Protein AF-D3T9D1-F1 (afdb_monomer_lite)

Radius of gyration: 21.15 Å; chains: 1; bounding box: 53×25×67 Å

Int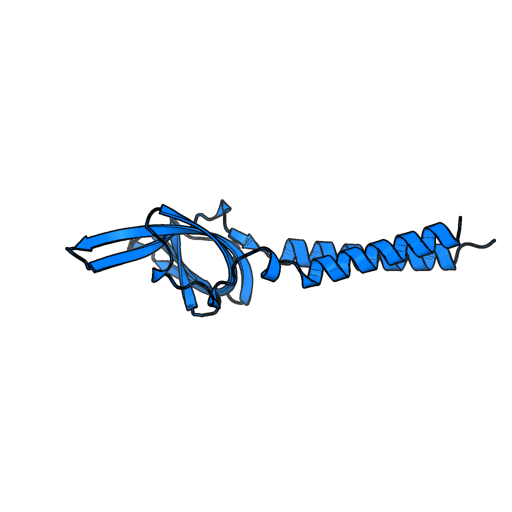erPro domains:
  IPR010916 TonB box, conserved site [PS00430] (1-50)

Sequence (144 aa):
MRTSIVVFGLVLILIALISSIIFPTYIYQPAKNVVSDEYKDGDSLTVYGTITQITYINNLNITVIVLDGHLKVFAYNKITGYTPGEEVYMKIKKVSAVSIGSFELSYWLTEEKEIHSVNIWKNIFLYTQIAGLVISFLGLAAKR

Structure (mmCIF, N/CA/C/O backbone):
data_AF-D3T9D1-F1
#
_entry.id   AF-D3T9D1-F1
#
loop_
_atom_site.group_PDB
_atom_site.id
_atom_site.type_symbol
_atom_site.label_atom_id
_atom_site.label_alt_id
_atom_site.label_comp_id
_atom_site.label_asym_id
_atom_site.label_entity_id
_atom_site.label_seq_id
_atom_site.pdbx_PDB_ins_code
_atom_site.Cartn_x
_atom_site.Cartn_y
_atom_site.Cartn_z
_atom_site.occupancy
_atom_site.B_iso_or_equiv
_atom_site.auth_seq_id
_atom_site.auth_comp_id
_atom_site.auth_asym_id
_atom_site.auth_atom_id
_atom_site.pdbx_PDB_model_num
ATOM 1 N N . MET A 1 1 ? 33.246 3.736 -27.981 1.00 71.06 1 MET A N 1
ATOM 2 C CA . MET A 1 1 ? 32.167 4.685 -27.621 1.00 71.06 1 MET A CA 1
ATOM 3 C C . MET A 1 1 ? 30.784 4.142 -27.976 1.00 71.06 1 MET A C 1
ATOM 5 O O . MET A 1 1 ? 29.984 3.959 -27.073 1.00 71.06 1 MET A O 1
ATOM 9 N N . ARG A 1 2 ? 30.529 3.776 -29.242 1.00 76.19 2 ARG A N 1
ATOM 10 C CA . ARG A 1 2 ? 29.261 3.177 -29.711 1.00 76.19 2 ARG A CA 1
ATOM 11 C C . ARG A 1 2 ? 28.770 1.987 -28.868 1.00 76.19 2 ARG A C 1
ATOM 13 O O . ARG A 1 2 ? 27.671 2.022 -28.328 1.00 76.19 2 ARG A O 1
ATOM 20 N N . THR A 1 3 ? 29.614 0.968 -28.702 1.00 82.50 3 THR A N 1
ATOM 21 C CA . THR A 1 3 ? 29.289 -0.243 -27.927 1.00 82.50 3 THR A CA 1
ATOM 22 C C . THR A 1 3 ? 28.985 0.074 -26.464 1.00 82.50 3 THR A C 1
ATOM 24 O O . THR A 1 3 ? 28.067 -0.498 -25.894 1.00 82.50 3 THR A O 1
ATOM 27 N N . SER A 1 4 ? 29.700 1.032 -25.872 1.00 85.88 4 SER A N 1
ATOM 28 C CA . SER A 1 4 ? 29.496 1.459 -24.484 1.00 85.88 4 SER A CA 1
ATOM 29 C C . SER A 1 4 ? 28.120 2.103 -24.273 1.00 85.88 4 SER A C 1
ATOM 31 O O . SER A 1 4 ? 27.477 1.829 -23.268 1.00 85.88 4 SER A O 1
ATOM 33 N N . ILE A 1 5 ? 27.643 2.903 -25.235 1.00 87.00 5 ILE A N 1
ATOM 34 C CA . ILE A 1 5 ? 26.316 3.543 -25.183 1.00 87.00 5 ILE A CA 1
ATOM 35 C C . ILE A 1 5 ? 25.205 2.492 -25.294 1.00 87.00 5 ILE A C 1
ATOM 37 O O . ILE A 1 5 ? 24.254 2.516 -24.517 1.00 87.00 5 ILE A O 1
ATOM 41 N N . VAL A 1 6 ? 25.350 1.533 -26.216 1.00 87.81 6 VAL A N 1
ATOM 42 C CA . VAL A 1 6 ? 24.382 0.435 -26.369 1.00 87.81 6 VAL A CA 1
ATOM 43 C C . VAL A 1 6 ? 24.320 -0.421 -25.104 1.00 87.81 6 VAL A C 1
ATOM 45 O O . VAL A 1 6 ? 23.233 -0.696 -24.606 1.00 87.81 6 VAL A O 1
ATOM 48 N N . VAL A 1 7 ? 25.474 -0.800 -24.545 1.00 90.19 7 VAL A N 1
ATOM 49 C CA . VAL A 1 7 ? 25.534 -1.575 -23.295 1.00 90.19 7 VAL A CA 1
ATOM 50 C C . VAL A 1 7 ? 24.877 -0.810 -22.147 1.00 90.19 7 VAL A C 1
ATOM 52 O O . VAL A 1 7 ? 24.099 -1.399 -21.405 1.00 90.19 7 VAL A O 1
ATOM 55 N N . PHE A 1 8 ? 25.117 0.497 -22.025 1.00 90.88 8 PHE A N 1
ATOM 56 C CA . PHE A 1 8 ? 24.491 1.312 -20.985 1.00 90.88 8 PHE A CA 1
ATOM 57 C C . PHE A 1 8 ? 22.958 1.339 -21.101 1.00 90.88 8 PHE A C 1
ATOM 59 O O . PHE A 1 8 ? 22.263 1.136 -20.107 1.00 90.88 8 PHE A O 1
ATOM 66 N N . GLY A 1 9 ? 22.425 1.515 -22.314 1.00 89.50 9 GLY A N 1
ATOM 67 C CA . GLY A 1 9 ? 20.981 1.470 -22.554 1.00 89.50 9 GLY A CA 1
ATOM 68 C C . GLY A 1 9 ? 20.358 0.115 -22.197 1.00 89.50 9 GLY A C 1
ATOM 69 O O . GLY A 1 9 ? 19.330 0.071 -21.523 1.00 89.50 9 GLY A O 1
ATOM 70 N N . LEU A 1 10 ? 21.013 -0.992 -22.561 1.00 91.75 10 LEU A N 1
ATOM 71 C CA . LEU A 1 10 ? 20.562 -2.344 -22.208 1.00 91.75 10 LEU A CA 1
ATOM 72 C C . LEU A 1 10 ? 20.610 -2.606 -20.696 1.00 91.75 10 LEU A C 1
ATOM 74 O O . LEU A 1 10 ? 19.690 -3.217 -20.154 1.00 91.75 10 LEU A O 1
ATOM 78 N N . VAL A 1 11 ? 21.645 -2.121 -20.005 1.00 93.88 11 VAL A N 1
ATOM 79 C CA . VAL A 1 11 ? 21.760 -2.232 -18.542 1.00 93.88 11 VAL A CA 1
ATOM 80 C C . VAL A 1 11 ? 20.616 -1.492 -17.847 1.00 93.88 11 VAL A C 1
ATOM 82 O O . VAL A 1 11 ? 20.020 -2.041 -16.923 1.00 93.88 11 VAL A O 1
ATOM 85 N N . LEU A 1 12 ? 20.251 -0.293 -18.313 1.00 92.19 12 LEU A N 1
ATOM 86 C CA . LEU A 1 12 ? 19.111 0.450 -17.766 1.00 92.19 12 LEU A CA 1
ATOM 87 C C . LEU A 1 12 ? 17.789 -0.310 -17.920 1.00 92.19 12 LEU A C 1
ATOM 89 O O . LEU A 1 12 ? 17.013 -0.381 -16.967 1.00 92.19 12 LEU A O 1
ATOM 93 N N . ILE A 1 13 ? 17.550 -0.915 -19.090 1.00 93.12 13 ILE A N 1
ATOM 94 C CA . ILE A 1 13 ? 16.359 -1.746 -19.325 1.00 93.12 13 ILE A CA 1
ATOM 95 C C . ILE A 1 13 ? 16.341 -2.923 -18.350 1.00 93.12 13 ILE A C 1
ATOM 97 O O . ILE A 1 13 ? 15.316 -3.177 -17.718 1.00 93.12 13 ILE A O 1
ATOM 101 N N . LEU A 1 14 ? 17.470 -3.624 -18.208 1.00 92.88 14 LEU A N 1
ATOM 102 C CA . LEU A 1 14 ? 17.570 -4.800 -17.348 1.00 92.88 14 LEU A CA 1
ATOM 103 C C . LEU A 1 14 ? 17.297 -4.451 -15.880 1.00 92.88 14 LEU A C 1
ATOM 105 O O . LEU A 1 14 ? 16.509 -5.136 -15.232 1.00 92.88 14 LEU A O 1
ATOM 109 N N . ILE A 1 15 ? 17.897 -3.369 -15.372 1.00 91.12 15 ILE A N 1
ATOM 110 C CA . ILE A 1 15 ? 17.674 -2.898 -13.998 1.00 91.12 15 ILE A CA 1
ATOM 111 C C . ILE A 1 15 ? 16.197 -2.564 -13.791 1.00 91.12 15 ILE A C 1
ATOM 113 O O . ILE A 1 15 ? 15.589 -3.066 -12.851 1.00 91.12 15 ILE A O 1
ATOM 117 N N . ALA A 1 16 ? 15.596 -1.777 -14.686 1.00 90.88 16 ALA A N 1
ATOM 118 C CA . ALA A 1 16 ? 14.196 -1.387 -14.555 1.00 90.88 16 ALA A CA 1
ATOM 119 C C . ALA A 1 16 ? 13.237 -2.587 -14.612 1.00 90.88 16 ALA A C 1
ATOM 121 O O . ALA A 1 16 ? 12.251 -2.624 -13.880 1.00 90.88 16 ALA A O 1
ATOM 122 N N . LEU A 1 17 ? 13.531 -3.587 -15.450 1.00 89.50 17 LEU A N 1
ATOM 123 C CA . LEU A 1 17 ? 12.736 -4.809 -15.561 1.00 89.50 17 LEU A CA 1
ATOM 124 C C . LEU A 1 17 ? 12.831 -5.654 -14.285 1.00 89.50 17 LEU A C 1
ATOM 126 O O . LEU A 1 17 ? 11.800 -6.034 -13.735 1.00 89.50 17 LEU A O 1
ATOM 130 N N . ILE A 1 18 ? 14.039 -5.861 -13.754 1.00 89.12 18 ILE A N 1
ATOM 131 C CA . ILE A 1 18 ? 14.240 -6.561 -12.477 1.00 89.12 18 ILE A CA 1
ATOM 132 C C . ILE A 1 18 ? 13.521 -5.819 -11.341 1.00 89.12 18 ILE A C 1
ATOM 134 O O . ILE A 1 18 ? 12.759 -6.431 -10.593 1.00 89.12 18 ILE A O 1
ATOM 138 N N . SER A 1 19 ? 13.694 -4.498 -11.238 1.00 87.50 19 SER A N 1
ATOM 139 C CA . SER A 1 19 ? 13.024 -3.687 -10.217 1.00 87.50 19 SER A CA 1
ATOM 140 C C . SER A 1 19 ? 11.498 -3.759 -10.314 1.00 87.50 19 SER A C 1
ATOM 142 O O . SER A 1 19 ? 10.847 -3.841 -9.278 1.00 87.50 19 SER A O 1
ATOM 144 N N . SER A 1 20 ? 10.931 -3.806 -11.525 1.00 84.06 20 SER A N 1
ATOM 145 C CA . SER A 1 20 ? 9.478 -3.917 -11.735 1.00 84.06 20 SER A CA 1
ATOM 146 C C . SER A 1 20 ? 8.876 -5.268 -11.339 1.00 84.06 20 SER A C 1
ATOM 148 O O . SER A 1 20 ? 7.680 -5.343 -11.079 1.00 84.06 20 SER A O 1
ATOM 150 N N . ILE A 1 21 ? 9.689 -6.330 -11.297 1.00 82.88 21 ILE A N 1
ATOM 151 C CA . ILE A 1 21 ? 9.260 -7.668 -10.864 1.00 82.88 21 ILE A CA 1
ATOM 152 C C . ILE A 1 21 ? 9.343 -7.783 -9.339 1.00 82.88 21 ILE A C 1
ATOM 154 O O . ILE A 1 21 ? 8.484 -8.391 -8.702 1.00 82.88 21 ILE A O 1
ATOM 158 N N . ILE A 1 22 ? 10.399 -7.217 -8.751 1.00 82.62 22 ILE A N 1
ATOM 159 C CA . ILE A 1 22 ? 10.657 -7.301 -7.311 1.00 82.62 22 ILE A CA 1
ATOM 160 C C . ILE A 1 22 ? 9.715 -6.360 -6.546 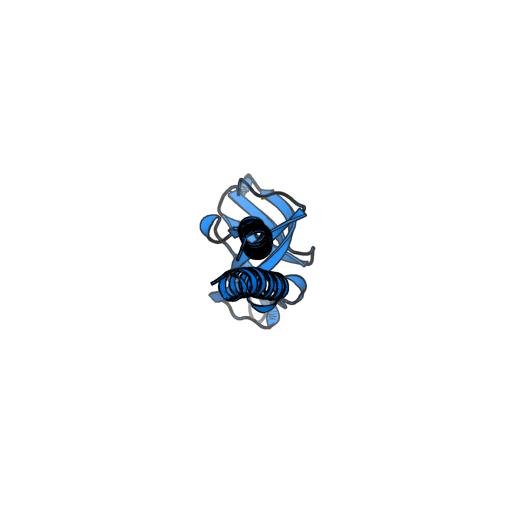1.00 82.62 22 ILE A C 1
ATOM 162 O O . ILE A 1 22 ? 9.103 -6.746 -5.548 1.00 82.62 22 ILE A O 1
ATOM 166 N N . PHE A 1 23 ? 9.573 -5.118 -7.005 1.00 83.75 23 PHE A N 1
ATOM 167 C CA . PHE A 1 23 ? 8.702 -4.141 -6.368 1.00 83.75 23 PHE A CA 1
ATOM 168 C C . PHE A 1 23 ? 7.265 -4.272 -6.891 1.00 83.75 23 PHE A C 1
ATOM 170 O O . PHE A 1 23 ? 7.075 -4.335 -8.104 1.00 83.75 23 PHE A O 1
ATOM 177 N N . PRO A 1 24 ? 6.235 -4.201 -6.029 1.00 76.62 24 PRO A N 1
ATOM 178 C CA . PRO A 1 24 ? 6.283 -4.041 -4.565 1.00 76.62 24 PRO A CA 1
ATOM 179 C C . PRO A 1 24 ? 6.216 -5.358 -3.767 1.00 76.62 24 PRO A C 1
ATOM 181 O O . PRO A 1 24 ? 6.538 -5.366 -2.580 1.00 76.62 24 PRO A O 1
ATOM 184 N N . THR A 1 25 ? 5.818 -6.471 -4.386 1.00 73.75 25 THR A N 1
ATOM 185 C CA . THR A 1 25 ? 5.451 -7.724 -3.693 1.00 73.75 25 THR A CA 1
ATOM 186 C C . THR A 1 25 ? 6.575 -8.420 -2.931 1.00 73.75 25 THR A C 1
ATOM 188 O O . THR A 1 25 ? 6.279 -9.168 -2.006 1.00 73.75 25 THR A O 1
ATOM 191 N N . TYR A 1 26 ? 7.842 -8.221 -3.304 1.00 80.31 26 TYR A N 1
ATOM 192 C CA . TYR A 1 26 ? 8.980 -8.804 -2.577 1.00 80.31 26 TYR A CA 1
ATOM 193 C C . TYR A 1 26 ? 9.541 -7.881 -1.492 1.00 80.31 26 TYR A C 1
ATOM 195 O O . TYR A 1 26 ? 10.367 -8.312 -0.693 1.00 80.31 26 TYR A O 1
ATOM 203 N N . ILE A 1 27 ? 9.128 -6.613 -1.479 1.00 84.31 27 ILE A N 1
ATOM 204 C CA . ILE A 1 27 ? 9.625 -5.607 -0.533 1.00 84.31 27 ILE A CA 1
ATOM 205 C C . ILE A 1 27 ? 8.629 -5.417 0.612 1.00 84.31 27 ILE A C 1
ATOM 207 O O . ILE A 1 27 ? 9.037 -5.200 1.752 1.00 84.31 27 ILE A O 1
ATOM 211 N N . TYR A 1 28 ? 7.332 -5.528 0.324 1.00 90.25 28 TYR A N 1
ATOM 212 C CA . TYR A 1 28 ? 6.263 -5.333 1.297 1.00 90.25 28 TYR A CA 1
ATOM 213 C C . TYR A 1 28 ? 5.426 -6.593 1.477 1.00 90.25 28 TYR A C 1
ATOM 215 O O . TYR A 1 28 ? 5.253 -7.379 0.546 1.00 90.25 28 TYR A O 1
ATOM 223 N N . GLN A 1 29 ? 4.862 -6.752 2.674 1.00 93.06 29 GLN A N 1
ATOM 224 C CA . GLN A 1 29 ? 4.014 -7.893 2.996 1.00 93.06 29 GLN A CA 1
ATOM 225 C C . GLN A 1 29 ? 2.722 -7.827 2.163 1.00 93.06 29 GLN A C 1
ATOM 227 O O . GLN A 1 29 ? 1.991 -6.840 2.265 1.00 93.06 29 GLN A O 1
ATOM 232 N N . PRO A 1 30 ? 2.381 -8.849 1.361 1.00 93.56 30 PRO A N 1
ATOM 233 C CA . PRO A 1 30 ? 1.112 -8.859 0.642 1.00 93.56 30 PRO A CA 1
ATOM 234 C C . PRO A 1 30 ? -0.063 -8.833 1.624 1.00 93.56 30 PRO A C 1
ATOM 236 O O . PRO A 1 30 ? -0.103 -9.643 2.550 1.00 93.56 30 PRO A O 1
ATOM 239 N N . ALA A 1 31 ? -1.038 -7.949 1.412 1.00 93.38 31 ALA A N 1
ATOM 240 C CA . ALA A 1 31 ? -2.173 -7.766 2.314 1.00 93.38 31 ALA A CA 1
ATOM 241 C C . ALA A 1 31 ? -2.977 -9.063 2.494 1.00 93.38 31 ALA A C 1
ATOM 243 O O . ALA A 1 31 ? -3.351 -9.405 3.613 1.00 93.38 31 ALA A O 1
ATOM 244 N N . LYS A 1 32 ? -3.142 -9.846 1.420 1.00 92.69 32 LYS A N 1
ATOM 245 C CA . LYS A 1 32 ? -3.736 -11.197 1.449 1.00 92.69 32 LYS A CA 1
ATOM 246 C C . LYS A 1 32 ? -3.038 -12.215 2.368 1.00 92.69 32 LYS A C 1
ATOM 248 O O . LYS A 1 32 ? -3.652 -13.208 2.735 1.00 92.69 32 LYS A O 1
ATOM 253 N N . ASN A 1 33 ? -1.768 -11.995 2.715 1.00 92.81 33 ASN A N 1
ATOM 254 C CA . ASN A 1 33 ? -0.980 -12.894 3.564 1.00 92.81 33 ASN A CA 1
ATOM 255 C C . ASN A 1 33 ? -0.921 -12.417 5.022 1.00 92.81 33 ASN A C 1
ATOM 257 O O . ASN A 1 33 ? -0.239 -13.033 5.834 1.00 92.81 33 ASN A O 1
ATOM 261 N N . VAL A 1 34 ? -1.560 -11.296 5.361 1.00 92.69 34 VAL A N 1
ATOM 262 C CA . VAL A 1 34 ? -1.562 -10.789 6.733 1.00 92.69 34 VAL A CA 1
ATOM 263 C C . VAL A 1 34 ? -2.586 -11.574 7.546 1.00 92.69 34 VAL A C 1
ATOM 265 O O . VAL A 1 34 ? -3.795 -11.482 7.308 1.00 92.69 34 VAL A O 1
ATOM 268 N N . VAL A 1 35 ? -2.093 -12.333 8.523 1.00 90.81 35 VAL A N 1
ATOM 269 C CA . VAL A 1 35 ? -2.901 -13.031 9.527 1.00 90.81 35 VAL A CA 1
ATOM 270 C C . VAL A 1 35 ? -2.808 -12.240 10.825 1.00 90.81 35 VAL A C 1
ATOM 272 O O . VAL A 1 35 ? -1.742 -12.153 11.423 1.00 90.81 35 VAL A O 1
ATOM 275 N N . SER A 1 36 ? -3.914 -11.620 11.249 1.00 84.94 36 SER A N 1
ATOM 276 C CA . SER A 1 36 ? -3.905 -10.677 12.380 1.00 84.94 36 SER A CA 1
ATOM 277 C C . SER A 1 36 ? -3.309 -11.286 13.654 1.00 84.94 36 SER A C 1
ATOM 279 O O . SER A 1 36 ? -2.555 -10.613 14.352 1.00 84.94 36 SER A O 1
ATOM 281 N N . ASP A 1 37 ? -3.606 -12.554 13.937 1.00 85.56 37 ASP A N 1
ATOM 282 C CA . ASP A 1 37 ? -3.236 -13.241 15.182 1.00 85.56 37 ASP A CA 1
ATOM 283 C C . ASP A 1 37 ? -1.725 -13.478 15.341 1.00 85.56 37 ASP A C 1
ATOM 285 O O . ASP A 1 37 ? -1.254 -13.724 16.448 1.00 85.56 37 ASP A O 1
ATOM 289 N N . GLU A 1 38 ? -0.947 -13.349 14.264 1.00 89.56 38 GLU A N 1
ATOM 290 C CA . GLU A 1 38 ? 0.518 -13.471 14.299 1.00 89.56 38 GLU A CA 1
ATOM 291 C C . GLU A 1 38 ? 1.215 -12.209 14.838 1.00 89.56 38 GLU A C 1
ATOM 293 O O . GLU A 1 38 ? 2.416 -12.230 15.111 1.00 89.56 38 GLU A O 1
ATOM 298 N N . TYR A 1 39 ? 0.468 -11.118 15.019 1.00 90.12 39 TYR A N 1
ATOM 299 C CA . TYR A 1 39 ? 0.985 -9.816 15.439 1.00 90.12 39 TYR A CA 1
ATOM 300 C C . TYR A 1 39 ? 0.452 -9.411 16.813 1.00 90.12 39 TYR A C 1
ATOM 302 O O . TYR A 1 39 ? -0.681 -9.727 17.184 1.00 90.12 39 TYR A O 1
ATOM 310 N N . LYS A 1 40 ? 1.246 -8.652 17.563 1.00 89.94 40 LYS A N 1
ATOM 311 C CA . LYS A 1 40 ? 0.885 -8.098 18.873 1.00 89.94 40 LYS A CA 1
ATOM 312 C C . LYS A 1 40 ? 0.390 -6.661 18.749 1.00 89.94 40 LYS A C 1
ATOM 314 O O . LYS A 1 40 ? 0.629 -5.989 17.747 1.00 89.94 40 LYS A O 1
ATOM 319 N N . ASP A 1 41 ? -0.309 -6.187 19.776 1.00 90.50 41 ASP A N 1
ATOM 320 C CA . ASP A 1 41 ? -0.684 -4.777 19.865 1.00 90.50 41 ASP A CA 1
ATOM 321 C C . ASP A 1 41 ? 0.555 -3.874 19.784 1.00 90.50 41 ASP A C 1
ATOM 323 O O . ASP A 1 41 ? 1.595 -4.150 20.383 1.00 90.50 41 ASP A O 1
ATOM 327 N N . GLY A 1 42 ? 0.448 -2.797 19.011 1.00 91.50 42 GLY A N 1
ATOM 328 C CA . GLY A 1 42 ? 1.549 -1.880 18.752 1.00 91.50 42 GLY A CA 1
ATOM 329 C C . GLY A 1 42 ? 2.450 -2.255 17.572 1.00 91.50 42 GLY A C 1
ATOM 330 O O . GLY A 1 42 ? 3.154 -1.366 17.076 1.00 91.50 42 GLY A O 1
ATOM 331 N N . ASP A 1 43 ? 2.401 -3.499 17.082 1.00 94.38 43 ASP A N 1
ATOM 332 C CA . ASP A 1 43 ? 3.210 -3.935 15.943 1.00 94.38 43 ASP A CA 1
ATOM 333 C C . ASP A 1 43 ? 2.881 -3.120 14.695 1.00 94.38 43 ASP A C 1
ATOM 335 O O . ASP A 1 43 ? 1.733 -2.752 14.442 1.00 94.38 43 ASP A O 1
ATOM 339 N N . SER A 1 44 ? 3.905 -2.823 13.900 1.00 95.62 44 SER A N 1
ATOM 340 C CA . SER A 1 44 ? 3.759 -2.089 12.647 1.00 95.62 44 SER A 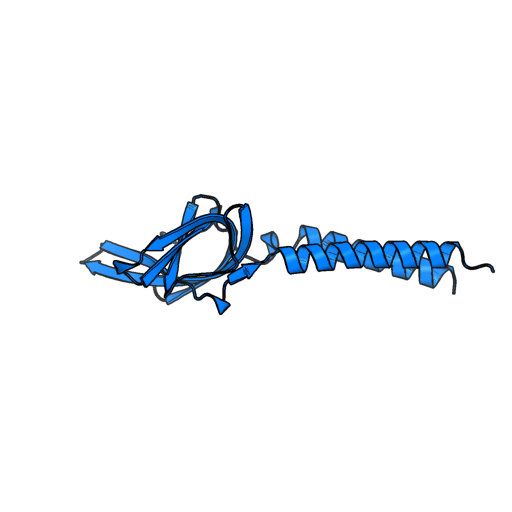CA 1
ATOM 341 C C . SER A 1 44 ? 4.353 -2.881 11.494 1.00 95.62 44 SER A C 1
ATOM 343 O O . SER A 1 44 ? 5.445 -3.431 11.620 1.00 95.62 44 SER A O 1
ATOM 345 N N . LEU A 1 45 ? 3.673 -2.881 10.351 1.00 95.12 45 LEU A N 1
ATOM 346 C CA . LEU A 1 45 ? 4.194 -3.447 9.111 1.00 95.12 45 LEU A CA 1
ATOM 347 C C . LEU A 1 45 ? 3.821 -2.582 7.910 1.00 95.12 45 LEU A C 1
ATOM 349 O O . LEU A 1 45 ? 2.862 -1.814 7.951 1.00 95.12 45 LEU A O 1
ATOM 353 N N . THR A 1 46 ? 4.576 -2.718 6.826 1.00 95.94 46 THR A N 1
ATOM 354 C CA . THR A 1 46 ? 4.200 -2.141 5.535 1.00 95.94 46 THR A CA 1
ATOM 355 C C . THR A 1 46 ? 3.574 -3.229 4.683 1.00 95.94 46 THR A C 1
ATOM 357 O O . THR A 1 46 ? 4.225 -4.227 4.362 1.00 95.94 46 THR A O 1
ATOM 360 N N . VAL A 1 47 ? 2.306 -3.029 4.334 1.00 95.75 47 VAL A N 1
ATOM 361 C CA . VAL A 1 47 ? 1.547 -3.933 3.475 1.00 95.75 47 VAL A CA 1
ATOM 362 C C . VAL A 1 47 ? 1.466 -3.400 2.063 1.00 95.75 47 VAL A C 1
ATOM 364 O O . VAL A 1 47 ? 1.440 -2.191 1.852 1.00 95.75 47 VAL A O 1
ATOM 367 N N . TYR A 1 48 ? 1.371 -4.309 1.107 1.00 94.9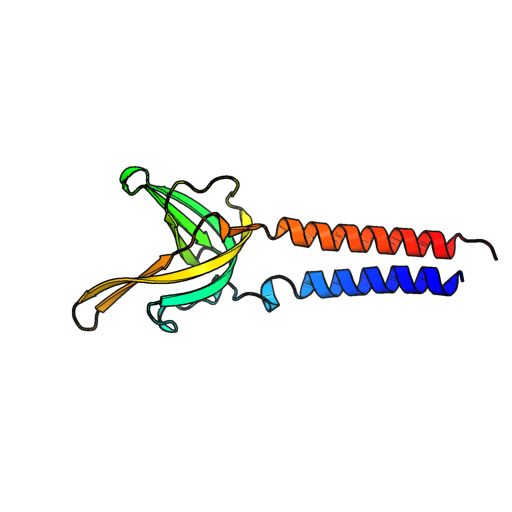4 48 TYR A N 1
ATOM 368 C CA . TYR A 1 48 ? 1.057 -4.022 -0.282 1.00 94.94 48 TYR A CA 1
ATOM 369 C C . TYR A 1 48 ? -0.219 -4.759 -0.686 1.00 94.94 48 TYR A C 1
ATOM 371 O O . TYR A 1 48 ? -0.358 -5.947 -0.398 1.00 94.94 48 TYR A O 1
ATOM 379 N N . GLY A 1 49 ? -1.127 -4.078 -1.377 1.00 95.25 49 GLY A N 1
ATOM 380 C CA . GLY A 1 49 ? -2.336 -4.696 -1.909 1.00 95.25 49 GLY A CA 1
ATOM 381 C C . GLY A 1 49 ? -3.127 -3.764 -2.816 1.00 95.25 49 GLY A C 1
ATOM 382 O O . GLY A 1 49 ? -2.818 -2.580 -2.958 1.00 95.25 49 GLY A O 1
ATOM 383 N N . THR A 1 50 ? -4.171 -4.311 -3.425 1.00 96.25 50 THR A N 1
ATOM 384 C CA . THR A 1 50 ? -5.128 -3.565 -4.244 1.00 96.25 50 THR A CA 1
ATOM 385 C C . THR A 1 50 ? -6.286 -3.106 -3.378 1.00 96.25 50 THR A C 1
ATOM 387 O O . THR A 1 50 ? -6.902 -3.903 -2.669 1.00 96.25 50 THR A O 1
ATOM 390 N N . ILE A 1 51 ? -6.630 -1.827 -3.450 1.00 97.38 51 ILE A N 1
ATOM 391 C CA . ILE A 1 51 ? -7.811 -1.292 -2.784 1.00 97.38 51 ILE A CA 1
ATOM 392 C C . ILE A 1 51 ? -9.045 -1.886 -3.456 1.00 97.38 51 ILE A C 1
ATOM 394 O O . ILE A 1 51 ? -9.335 -1.620 -4.614 1.00 97.38 51 ILE A O 1
ATOM 398 N N . THR A 1 52 ? -9.807 -2.675 -2.716 1.00 97.69 52 THR A N 1
ATOM 399 C CA . THR A 1 52 ? -11.076 -3.249 -3.191 1.00 97.69 52 THR A CA 1
ATOM 400 C C . THR A 1 52 ? -12.275 -2.411 -2.769 1.00 97.69 52 THR A C 1
ATOM 402 O O . THR A 1 52 ? -13.274 -2.356 -3.480 1.00 97.69 52 THR A O 1
ATOM 405 N N . GLN A 1 53 ? -12.166 -1.710 -1.639 1.00 97.44 53 GLN A N 1
ATOM 406 C CA . GLN A 1 53 ? -13.214 -0.839 -1.122 1.00 97.44 53 GLN A CA 1
ATOM 407 C C . GLN A 1 53 ? -12.608 0.276 -0.264 1.00 97.44 53 GLN A C 1
ATOM 409 O O . GLN A 1 53 ? -11.690 0.036 0.518 1.00 97.44 53 GLN A O 1
ATOM 414 N N . ILE A 1 54 ? -13.168 1.483 -0.380 1.00 96.69 54 ILE A N 1
ATOM 415 C CA . ILE A 1 54 ? -12.945 2.602 0.543 1.00 96.69 54 ILE A CA 1
ATOM 416 C C . ILE A 1 54 ? -14.311 3.091 1.003 1.00 96.69 54 ILE A C 1
ATOM 418 O O . ILE A 1 54 ? -15.213 3.302 0.192 1.00 96.69 54 ILE A O 1
ATOM 422 N N . THR A 1 55 ? -14.495 3.262 2.305 1.00 96.88 55 THR A N 1
ATOM 423 C CA . THR A 1 55 ? -15.758 3.748 2.865 1.00 96.88 55 THR A CA 1
ATOM 424 C C . THR A 1 55 ? -15.485 4.715 4.001 1.00 96.88 55 THR A C 1
ATOM 426 O O . THR A 1 55 ? -14.860 4.349 4.990 1.00 96.88 55 THR A O 1
ATOM 429 N N . TYR A 1 56 ? -15.970 5.948 3.868 1.00 96.62 56 TYR A N 1
ATOM 430 C CA . TYR A 1 56 ? -15.894 6.948 4.927 1.00 96.62 56 TYR A CA 1
ATOM 431 C C . TYR A 1 56 ? -17.168 6.920 5.776 1.00 96.62 56 TYR A C 1
ATOM 433 O O . TYR A 1 56 ? -18.278 7.017 5.251 1.00 96.62 56 TYR A O 1
ATOM 441 N N . ILE A 1 57 ? -17.001 6.769 7.088 1.00 95.62 57 ILE A N 1
ATOM 442 C CA . ILE A 1 57 ? -18.079 6.717 8.073 1.00 95.62 57 ILE A CA 1
ATOM 443 C C . ILE A 1 57 ? -18.118 8.065 8.797 1.00 95.62 57 ILE A C 1
ATOM 445 O O . ILE A 1 57 ? -17.396 8.274 9.774 1.00 95.62 57 ILE A O 1
ATOM 449 N N . ASN A 1 58 ? -18.982 8.972 8.329 1.00 94.00 58 ASN A N 1
ATOM 450 C CA . ASN A 1 58 ? -19.074 10.352 8.829 1.00 94.00 58 ASN A CA 1
ATOM 451 C C . ASN A 1 58 ? -19.226 10.429 10.358 1.00 94.00 58 ASN A C 1
ATOM 453 O O . ASN A 1 58 ? -18.537 11.212 11.002 1.00 94.00 58 ASN A O 1
ATOM 457 N N . ASN A 1 59 ? -20.086 9.590 10.947 1.00 93.81 59 ASN A N 1
ATOM 458 C CA . ASN A 1 59 ? -20.410 9.650 12.380 1.00 93.81 59 ASN A CA 1
ATOM 459 C C . ASN A 1 59 ? -19.228 9.296 13.292 1.00 93.81 59 ASN A C 1
ATOM 461 O O . ASN A 1 59 ? -19.216 9.692 14.452 1.00 93.81 59 ASN A O 1
ATOM 465 N N . LEU A 1 60 ? -18.261 8.533 12.779 1.00 90.62 60 LEU A N 1
ATOM 466 C CA . LEU A 1 60 ? -17.061 8.133 13.515 1.00 90.62 60 LEU A CA 1
ATOM 467 C C . LEU A 1 60 ? -15.820 8.902 13.054 1.00 90.62 60 LEU A C 1
ATOM 469 O O . LEU A 1 60 ? -14.763 8.759 13.655 1.00 90.62 60 LEU A O 1
ATOM 473 N N . ASN A 1 61 ? -15.943 9.702 11.991 1.00 94.38 61 ASN A N 1
ATOM 474 C CA . ASN A 1 61 ? -14.836 10.362 11.312 1.00 94.38 61 ASN A CA 1
ATOM 475 C C . ASN A 1 61 ? -13.674 9.399 10.975 1.00 94.38 61 ASN A C 1
ATOM 477 O O . ASN A 1 61 ? -12.500 9.706 11.188 1.00 94.38 61 ASN A O 1
ATOM 481 N N . ILE A 1 62 ? -14.014 8.216 10.455 1.00 95.00 62 ILE A N 1
ATOM 482 C CA . ILE A 1 62 ? -13.063 7.148 10.118 1.00 95.00 62 ILE A CA 1
ATOM 483 C C . ILE A 1 62 ? -13.295 6.685 8.681 1.00 95.00 62 ILE A C 1
ATOM 485 O O . ILE A 1 62 ? -14.434 6.530 8.240 1.00 95.00 62 ILE A O 1
ATOM 489 N N . THR A 1 63 ? -12.209 6.418 7.965 1.00 97.19 63 THR A N 1
ATOM 490 C CA . THR A 1 63 ? -12.220 5.711 6.686 1.00 97.19 63 THR A CA 1
ATOM 491 C C . THR A 1 63 ? -11.830 4.251 6.889 1.00 97.19 63 THR A C 1
ATOM 493 O O . THR A 1 63 ? -10.835 3.956 7.543 1.00 97.19 63 THR A O 1
ATOM 496 N N . VAL A 1 64 ? -12.596 3.336 6.301 1.00 97.06 64 VAL A N 1
ATOM 497 C CA . VAL A 1 64 ? -12.273 1.910 6.208 1.00 97.06 64 VAL A CA 1
ATOM 498 C C . VAL A 1 64 ? -11.772 1.618 4.801 1.00 97.06 64 VAL A C 1
ATOM 500 O O . VAL A 1 64 ? -12.469 1.895 3.824 1.00 97.06 64 VAL A O 1
ATOM 503 N N . ILE A 1 65 ? -10.577 1.051 4.705 1.00 97.56 65 ILE A N 1
ATOM 504 C CA . ILE A 1 65 ? -9.920 0.651 3.463 1.00 97.56 65 ILE A CA 1
ATOM 505 C C . ILE A 1 65 ? -9.788 -0.871 3.480 1.00 97.56 65 ILE A C 1
ATOM 507 O O . ILE A 1 65 ? -9.269 -1.439 4.439 1.00 97.56 65 ILE A O 1
ATOM 511 N N . VAL A 1 66 ? -10.265 -1.539 2.432 1.00 97.38 66 VAL A N 1
ATOM 512 C CA . VAL A 1 66 ? -10.159 -2.996 2.286 1.00 97.38 66 VAL A CA 1
ATOM 513 C C . VAL A 1 66 ? -9.147 -3.316 1.196 1.00 97.38 66 VAL A C 1
ATOM 515 O O . VAL A 1 66 ? -9.379 -3.003 0.026 1.00 97.38 66 VAL A O 1
ATOM 518 N N . LEU A 1 67 ? -8.043 -3.957 1.569 1.00 97.12 67 LEU A N 1
ATOM 519 C CA . LEU A 1 67 ? -6.995 -4.403 0.654 1.00 97.12 67 LEU A CA 1
ATOM 520 C C . LEU A 1 67 ? -7.190 -5.873 0.279 1.00 97.12 67 LEU A C 1
ATOM 522 O O . LEU A 1 67 ? -7.429 -6.717 1.144 1.00 97.12 67 LEU A O 1
ATOM 526 N N . ASP A 1 68 ? -7.087 -6.166 -1.016 1.00 95.69 68 ASP A N 1
ATOM 527 C CA . ASP A 1 68 ? -7.228 -7.498 -1.620 1.00 95.69 68 ASP A CA 1
ATOM 528 C C . ASP A 1 68 ? -8.518 -8.244 -1.213 1.00 95.69 68 ASP A C 1
ATOM 530 O O . ASP A 1 68 ? -8.572 -9.471 -1.242 1.00 95.69 68 ASP A O 1
ATOM 534 N N . GLY A 1 69 ? -9.562 -7.523 -0.785 1.00 93.81 69 GLY A N 1
ATOM 535 C CA . GLY A 1 69 ? -10.807 -8.101 -0.266 1.00 93.81 69 GLY A CA 1
ATOM 536 C C . GLY A 1 69 ? -10.669 -8.797 1.095 1.00 93.81 69 GLY A C 1
ATOM 537 O O . GLY A 1 69 ? -11.640 -9.370 1.583 1.00 93.81 69 GLY A O 1
ATOM 538 N N . HIS A 1 70 ? -9.486 -8.741 1.712 1.00 94.81 70 HIS A N 1
ATOM 539 C CA . HIS A 1 70 ? -9.137 -9.492 2.919 1.00 94.81 70 HIS A CA 1
ATOM 540 C C . HIS A 1 70 ? -8.822 -8.567 4.094 1.00 94.81 70 HIS A C 1
ATOM 542 O O . HIS A 1 70 ? -9.484 -8.609 5.132 1.00 94.81 70 HIS A O 1
ATOM 548 N N . LEU A 1 71 ? -7.830 -7.692 3.930 1.00 95.94 71 LEU A N 1
ATOM 549 C CA . LEU A 1 71 ? -7.287 -6.904 5.029 1.00 95.94 71 LEU A CA 1
ATOM 550 C C . LEU A 1 71 ? -8.048 -5.586 5.181 1.00 95.94 71 LEU A C 1
ATOM 552 O O . LEU A 1 71 ? -8.010 -4.733 4.296 1.00 95.94 71 LEU A O 1
ATOM 556 N N . LYS A 1 72 ? -8.709 -5.401 6.326 1.00 95.94 72 LYS A N 1
ATOM 557 C CA . LYS A 1 72 ? -9.381 -4.145 6.681 1.00 95.94 72 LYS A CA 1
ATOM 558 C C . LYS A 1 72 ? -8.445 -3.253 7.485 1.00 95.94 72 LYS A C 1
ATOM 560 O O . LYS A 1 72 ? -7.958 -3.660 8.538 1.00 95.94 72 LYS A O 1
ATOM 565 N N . VAL A 1 73 ? -8.251 -2.033 7.004 1.00 96.62 73 VAL A N 1
ATOM 566 C CA . VAL A 1 73 ? -7.416 -1.003 7.620 1.00 96.62 73 VAL A CA 1
ATOM 567 C C . VAL A 1 73 ? -8.266 0.237 7.865 1.00 96.62 73 VAL A C 1
ATOM 569 O O . VAL A 1 73 ? -9.028 0.669 7.003 1.00 96.62 73 VAL A O 1
ATOM 572 N N . PHE A 1 74 ? -8.146 0.808 9.053 1.00 96.12 74 PHE A N 1
ATOM 573 C CA . PHE A 1 74 ? -8.840 2.012 9.472 1.00 96.12 74 PHE A CA 1
ATOM 574 C C . PHE A 1 74 ? -7.895 3.205 9.380 1.00 96.12 74 PHE A C 1
ATOM 576 O O . PHE A 1 74 ? -6.722 3.100 9.724 1.00 96.12 74 PHE A O 1
ATOM 583 N N . ALA A 1 75 ? -8.406 4.348 8.950 1.00 95.69 75 ALA A N 1
ATOM 584 C CA . ALA A 1 75 ? -7.686 5.611 8.964 1.00 95.69 75 ALA A CA 1
ATOM 585 C C . ALA A 1 75 ? -8.567 6.698 9.572 1.00 95.69 75 ALA A C 1
ATOM 587 O O . ALA A 1 75 ? -9.777 6.731 9.334 1.00 95.69 75 ALA A O 1
ATOM 588 N N . TYR A 1 76 ? -7.972 7.595 10.353 1.00 93.25 76 TYR A N 1
ATOM 589 C CA . TYR A 1 76 ? -8.690 8.765 10.849 1.00 93.25 76 TYR A CA 1
ATOM 590 C C . TYR A 1 76 ? -8.943 9.757 9.716 1.00 93.25 76 TYR A C 1
ATOM 592 O O . TYR A 1 76 ? -8.091 9.947 8.849 1.00 93.25 76 TYR A O 1
ATOM 600 N N . ASN A 1 77 ? -10.086 10.440 9.781 1.00 93.94 77 ASN A N 1
ATOM 601 C CA . ASN A 1 77 ? -10.568 11.380 8.772 1.00 93.94 77 ASN A CA 1
ATOM 602 C C . ASN A 1 77 ? -10.925 10.725 7.432 1.00 93.94 77 ASN A C 1
ATOM 604 O O . ASN A 1 77 ? -10.789 9.517 7.218 1.00 93.94 77 ASN A O 1
ATOM 608 N N . LYS A 1 78 ? -11.460 11.548 6.530 1.00 93.12 78 LYS A N 1
ATOM 609 C CA . LYS A 1 78 ? -11.763 11.158 5.157 1.00 93.12 78 LYS A CA 1
ATOM 610 C C . LYS A 1 78 ? -10.468 11.085 4.354 1.00 93.12 78 LYS A C 1
ATOM 612 O O . LYS A 1 78 ? -9.806 12.102 4.194 1.00 93.12 78 LYS A O 1
ATOM 617 N N . ILE A 1 79 ? -10.163 9.912 3.809 1.00 93.94 79 ILE A N 1
ATOM 618 C CA . ILE A 1 79 ? -9.048 9.734 2.875 1.00 93.94 79 ILE A CA 1
ATOM 619 C C . ILE A 1 79 ? -9.475 10.188 1.479 1.00 93.94 79 ILE A C 1
ATOM 621 O O . ILE A 1 79 ? -10.567 9.846 1.013 1.00 93.94 79 ILE A O 1
ATOM 625 N N . THR A 1 80 ? -8.623 10.967 0.815 1.00 91.44 80 THR A N 1
ATOM 626 C CA . THR A 1 80 ? -8.871 11.478 -0.539 1.00 91.44 80 THR A CA 1
ATOM 627 C C . THR A 1 80 ? -7.762 11.062 -1.500 1.00 91.44 80 THR A C 1
ATOM 629 O O . THR A 1 80 ? -6.688 10.652 -1.080 1.00 91.44 80 THR A O 1
ATOM 632 N N . GLY A 1 81 ? -8.032 11.111 -2.808 1.00 89.88 81 GLY A N 1
ATOM 633 C CA . GLY A 1 81 ? -7.024 10.797 -3.829 1.00 89.88 81 GLY A CA 1
ATOM 634 C C . GLY A 1 81 ? -6.753 9.307 -4.056 1.00 89.88 81 GLY A C 1
ATOM 635 O O . GLY A 1 81 ? -5.853 8.993 -4.824 1.00 89.88 81 GLY A O 1
ATOM 636 N N . TYR A 1 82 ? -7.542 8.420 -3.440 1.00 93.81 82 TYR A N 1
ATOM 637 C CA . TYR A 1 82 ? -7.466 6.975 -3.644 1.00 93.81 82 TYR A CA 1
ATOM 638 C C . TYR A 1 82 ? -8.817 6.394 -4.057 1.00 93.81 82 TYR A C 1
ATOM 640 O O . TYR A 1 82 ? -9.866 6.839 -3.579 1.00 93.81 82 TYR A O 1
ATOM 648 N N . THR A 1 83 ? -8.800 5.385 -4.925 1.00 94.50 83 THR A N 1
ATOM 64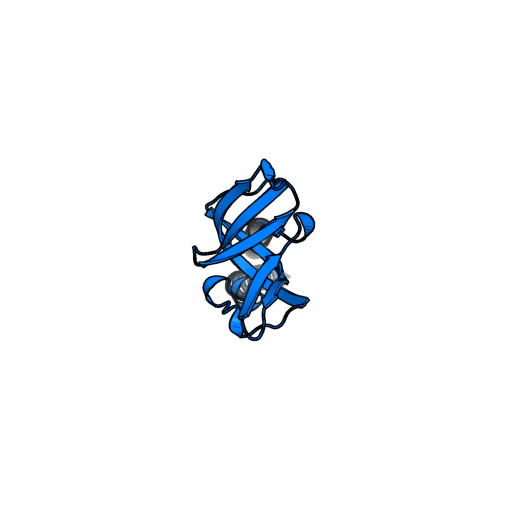9 C CA . THR A 1 83 ? -10.005 4.746 -5.470 1.00 94.50 83 THR A CA 1
ATOM 650 C C . THR A 1 83 ? -9.896 3.217 -5.511 1.00 94.50 83 THR A C 1
ATOM 652 O O . THR A 1 83 ? -8.794 2.668 -5.561 1.00 94.50 83 THR A O 1
ATOM 655 N N . PRO A 1 84 ? -11.031 2.489 -5.476 1.00 96.25 84 PRO A N 1
ATOM 656 C CA . PRO A 1 84 ? -11.028 1.048 -5.702 1.00 96.25 84 PRO A CA 1
ATOM 657 C C . PRO A 1 84 ? -10.399 0.671 -7.052 1.00 96.25 84 PRO A C 1
ATOM 659 O O . PRO A 1 84 ? -10.709 1.273 -8.077 1.00 96.25 84 PRO A O 1
ATOM 662 N N . GLY A 1 85 ? -9.543 -0.348 -7.043 1.00 95.19 85 GLY A N 1
ATOM 663 C CA . GLY A 1 85 ? -8.735 -0.810 -8.171 1.00 95.19 85 GLY A CA 1
ATOM 664 C C . GLY A 1 85 ? -7.276 -0.353 -8.112 1.00 95.19 85 GLY A C 1
ATOM 665 O O . GLY A 1 85 ? -6.443 -0.916 -8.818 1.00 95.19 85 GLY A O 1
ATOM 666 N N . GLU A 1 86 ? -6.938 0.622 -7.267 1.00 94.44 86 GLU A N 1
ATOM 667 C CA . GLU A 1 86 ? -5.562 1.099 -7.152 1.00 94.44 86 GLU A CA 1
ATOM 668 C C . GLU A 1 86 ? -4.693 0.187 -6.289 1.00 94.44 86 GLU A C 1
ATOM 670 O O . GLU A 1 86 ? -5.069 -0.227 -5.190 1.00 94.44 86 GLU A O 1
ATOM 675 N N . GLU A 1 87 ? -3.486 -0.079 -6.777 1.00 94.50 87 GLU A N 1
ATOM 676 C CA . GLU A 1 87 ? -2.432 -0.731 -6.012 1.00 94.50 87 GLU A CA 1
ATOM 677 C C . GLU A 1 87 ? -1.718 0.286 -5.127 1.00 94.50 87 GLU A C 1
ATOM 679 O O . GLU A 1 87 ? -1.200 1.313 -5.589 1.00 94.50 87 GLU A O 1
ATOM 684 N N . VAL A 1 88 ? -1.644 -0.036 -3.842 1.00 95.56 88 VAL A N 1
ATOM 685 C CA . VAL A 1 88 ? -1.006 0.800 -2.834 1.00 95.56 88 VAL A CA 1
ATOM 686 C C . VAL A 1 88 ? -0.075 -0.026 -1.971 1.00 95.56 88 VAL A C 1
ATOM 688 O O . VAL A 1 88 ? -0.259 -1.230 -1.781 1.00 95.56 88 VAL A O 1
ATOM 691 N N . TYR A 1 89 ? 0.919 0.647 -1.413 1.00 95.25 89 TYR A N 1
ATOM 692 C CA . TYR A 1 89 ? 1.577 0.172 -0.210 1.00 95.25 89 TYR A CA 1
ATOM 693 C C . TYR A 1 89 ? 1.279 1.149 0.919 1.00 95.25 89 TYR A C 1
ATOM 695 O O . TYR A 1 89 ? 1.211 2.360 0.700 1.00 95.25 89 TYR A O 1
ATOM 703 N N . MET A 1 90 ? 1.053 0.625 2.118 1.00 95.56 90 MET A N 1
ATOM 704 C CA . MET A 1 90 ? 0.790 1.458 3.281 1.00 95.56 90 MET A CA 1
ATOM 705 C C . MET A 1 90 ? 1.405 0.895 4.548 1.00 95.56 90 MET A C 1
ATOM 707 O O . MET A 1 90 ? 1.460 -0.321 4.743 1.00 95.56 90 MET A O 1
ATOM 711 N N . LYS A 1 91 ? 1.860 1.786 5.427 1.00 96.69 91 LYS A N 1
ATOM 712 C CA . LYS A 1 91 ? 2.265 1.403 6.777 1.00 96.69 91 LYS A CA 1
ATOM 713 C C . LYS A 1 91 ? 1.029 1.299 7.662 1.00 96.69 91 LYS A C 1
ATOM 715 O O . LYS A 1 91 ? 0.238 2.238 7.753 1.00 96.69 91 LYS A O 1
ATOM 720 N N . ILE A 1 92 ? 0.873 0.158 8.319 1.00 97.06 92 ILE A N 1
ATOM 721 C CA . ILE A 1 92 ? -0.227 -0.121 9.237 1.00 97.06 92 ILE A CA 1
ATOM 722 C C . ILE A 1 92 ? 0.315 -0.483 10.611 1.00 97.06 92 ILE A C 1
ATOM 724 O O . ILE A 1 92 ? 1.410 -1.033 10.730 1.00 97.06 92 ILE A O 1
ATOM 728 N N . LYS A 1 93 ? -0.470 -0.185 11.641 1.00 96.56 93 LYS A N 1
ATOM 729 C CA . LYS A 1 93 ? -0.180 -0.503 13.035 1.00 96.56 93 LYS A CA 1
ATOM 730 C C . LYS A 1 93 ? -1.334 -1.287 13.642 1.00 96.56 93 LYS A C 1
ATOM 732 O O . LYS A 1 93 ? -2.485 -0.893 13.463 1.00 96.56 93 LYS A O 1
ATOM 737 N N . LYS A 1 94 ? -1.045 -2.369 14.360 1.00 94.38 94 LYS A N 1
ATOM 738 C CA . LYS A 1 94 ? -2.056 -3.103 15.121 1.00 94.38 94 LYS A CA 1
ATOM 739 C C . LYS A 1 94 ? -2.409 -2.306 16.370 1.00 94.38 94 LYS A C 1
ATOM 741 O O . LYS A 1 94 ? -1.516 -1.833 17.073 1.00 94.38 94 LYS A O 1
ATOM 746 N N . VAL A 1 95 ? -3.703 -2.124 16.596 1.00 91.50 95 VAL A N 1
ATOM 747 C CA . VAL A 1 95 ? -4.244 -1.412 17.751 1.00 91.50 95 VAL A CA 1
ATOM 748 C C . VAL A 1 95 ? -5.339 -2.251 18.385 1.00 91.50 95 VAL A C 1
ATOM 750 O O . VAL A 1 95 ? -6.279 -2.670 17.708 1.00 91.50 95 VAL A O 1
ATOM 753 N N . SER A 1 96 ? -5.242 -2.461 19.687 1.00 86.38 96 SER A N 1
ATOM 754 C CA . SER A 1 96 ? -6.273 -3.131 20.471 1.00 86.38 96 SER A CA 1
ATOM 755 C C . SER A 1 96 ? -7.342 -2.142 20.921 1.00 86.38 96 SER A C 1
ATOM 757 O O . SER A 1 96 ? -7.077 -1.189 21.649 1.00 86.38 96 SER A O 1
ATOM 759 N N . ALA A 1 97 ? -8.576 -2.357 20.462 1.00 76.38 97 ALA A N 1
ATOM 760 C CA . ALA A 1 97 ? -9.727 -1.530 20.812 1.00 76.38 97 ALA A CA 1
ATOM 761 C C . ALA A 1 97 ? -10.266 -1.876 22.203 1.00 76.38 97 ALA A C 1
ATOM 763 O O . ALA A 1 97 ? -10.619 -0.992 22.979 1.00 76.38 97 ALA A O 1
ATOM 764 N N . VAL A 1 98 ? -10.384 -3.175 22.491 1.00 78.75 98 VAL A N 1
ATOM 765 C CA . VAL A 1 98 ? -10.991 -3.700 23.717 1.00 78.75 98 VAL A CA 1
ATOM 766 C C . VAL A 1 98 ? -10.319 -5.023 24.067 1.00 78.75 98 VAL A C 1
ATOM 768 O O . VAL A 1 98 ? -10.198 -5.894 23.210 1.00 78.75 98 VAL A O 1
ATOM 771 N N . SER A 1 99 ? -9.945 -5.193 25.335 1.00 68.06 99 SER A N 1
ATOM 772 C CA . SER A 1 99 ? -9.485 -6.469 25.886 1.00 68.06 99 SER A CA 1
ATOM 773 C C . SER A 1 99 ? -10.360 -6.851 27.083 1.00 68.06 99 SER A C 1
ATOM 775 O O . SER A 1 99 ? -10.508 -6.068 28.022 1.00 68.06 99 SER A O 1
ATOM 777 N N . ILE A 1 100 ? -10.990 -8.027 27.029 1.00 69.62 100 ILE A N 1
ATOM 778 C CA . ILE A 1 100 ? -11.798 -8.603 28.113 1.00 69.62 100 ILE A CA 1
ATOM 779 C C . ILE A 1 100 ? -11.322 -10.041 28.337 1.00 69.62 100 ILE A C 1
ATOM 781 O O . ILE A 1 100 ? -11.659 -10.954 27.581 1.00 69.62 100 ILE A O 1
ATOM 785 N N . GLY A 1 101 ? -10.539 -10.259 29.394 1.00 72.50 101 GLY A N 1
ATOM 786 C CA . GLY A 1 101 ? -9.954 -11.571 29.681 1.00 72.50 101 GLY A CA 1
ATOM 787 C C . GLY A 1 101 ? -8.978 -12.003 28.582 1.00 72.50 101 GLY A C 1
ATOM 788 O O . GLY A 1 101 ? -8.006 -11.305 28.319 1.00 72.50 101 GLY A O 1
ATOM 789 N N . SER A 1 102 ? -9.231 -13.151 27.946 1.00 69.88 102 SER A N 1
ATOM 790 C CA . SER A 1 102 ? -8.458 -13.643 26.793 1.00 69.88 102 SER A CA 1
ATOM 791 C C . SER A 1 102 ? -8.983 -13.153 25.439 1.00 69.88 102 SER A C 1
ATOM 793 O O . SER A 1 102 ? -8.409 -13.495 24.408 1.00 69.88 102 SER A O 1
ATOM 795 N N . PHE A 1 103 ? -10.085 -12.397 25.418 1.00 67.06 103 PHE A N 1
ATOM 796 C CA . PHE A 1 103 ? -10.659 -11.863 24.191 1.00 67.06 103 PHE A CA 1
ATOM 797 C C . PHE A 1 103 ? -10.114 -10.461 23.923 1.00 67.06 103 PHE A C 1
ATOM 799 O O . PHE A 1 103 ? -10.327 -9.546 24.718 1.00 67.06 103 PHE A O 1
ATOM 806 N N . GLU A 1 104 ? -9.447 -10.287 22.787 1.00 72.31 104 GLU A N 1
ATOM 807 C CA . GLU A 1 104 ? -8.883 -9.012 22.354 1.00 72.31 104 GLU A CA 1
ATOM 808 C C . GLU A 1 104 ? -9.432 -8.650 20.973 1.00 72.31 104 GLU A C 1
ATOM 810 O O . GLU A 1 104 ? -9.201 -9.346 19.984 1.00 72.31 104 GLU A O 1
ATOM 815 N N . LEU A 1 105 ? -10.180 -7.549 20.901 1.00 80.00 105 LEU A N 1
ATOM 816 C CA . LEU A 1 105 ? -10.630 -6.987 19.637 1.00 80.00 105 LEU A CA 1
ATOM 817 C C . LEU A 1 105 ? -9.577 -5.991 19.160 1.00 80.00 105 LEU A C 1
ATOM 819 O O . LEU A 1 105 ? -9.404 -4.929 19.757 1.00 80.00 105 LEU A O 1
ATOM 823 N N . SER A 1 106 ? -8.879 -6.339 18.084 1.00 86.31 106 SER A N 1
ATOM 824 C CA . SER A 1 106 ? -7.825 -5.518 17.488 1.00 86.31 106 SER A CA 1
ATOM 825 C C . SER A 1 106 ? -8.153 -5.143 16.046 1.00 86.31 106 SER A C 1
ATOM 827 O O . SER A 1 106 ? -8.929 -5.814 15.364 1.00 86.31 106 SER A O 1
ATOM 829 N N . TYR A 1 107 ? -7.580 -4.036 15.587 1.00 91.56 107 TYR A N 1
ATOM 830 C CA . TYR A 1 107 ? -7.747 -3.523 14.236 1.00 91.56 107 TYR A CA 1
ATOM 831 C C . TYR A 1 107 ? -6.440 -2.937 13.705 1.00 91.56 107 TYR A C 1
ATOM 833 O O . TYR A 1 107 ? -5.542 -2.574 14.463 1.00 91.56 107 TYR A O 1
ATOM 841 N N . TRP A 1 108 ? -6.337 -2.839 12.382 1.00 96.44 108 TRP A N 1
ATOM 842 C CA . TRP A 1 108 ? -5.208 -2.193 11.722 1.00 96.44 108 TRP A CA 1
ATOM 843 C C . TRP A 1 108 ? -5.500 -0.717 11.518 1.00 96.44 108 TRP A C 1
ATOM 845 O O . TRP A 1 108 ? -6.543 -0.366 10.975 1.00 96.44 108 TRP A O 1
ATOM 855 N N . LEU A 1 109 ? -4.578 0.139 11.932 1.00 96.38 109 LEU A N 1
ATOM 856 C CA . LEU A 1 109 ? -4.669 1.586 11.812 1.00 96.38 109 LEU A CA 1
ATOM 857 C C . LEU A 1 109 ? -3.601 2.111 10.847 1.00 96.38 109 LEU A C 1
ATOM 859 O O . LEU A 1 109 ? -2.465 1.641 10.862 1.00 96.38 109 LEU A O 1
ATOM 863 N N . THR A 1 110 ? -3.946 3.114 10.049 1.00 96.62 110 THR A N 1
ATOM 864 C CA . THR A 1 110 ? -3.026 3.868 9.193 1.00 96.62 110 THR A CA 1
ATOM 865 C C . THR A 1 110 ? -3.359 5.364 9.208 1.00 96.62 110 THR A C 1
ATOM 867 O O . THR A 1 110 ? -4.362 5.794 9.781 1.00 96.62 110 THR A O 1
ATOM 870 N N . GLU A 1 111 ? -2.509 6.163 8.571 1.00 94.75 111 GLU A N 1
ATOM 871 C CA . GLU A 1 111 ? -2.688 7.600 8.359 1.00 94.75 111 GLU A CA 1
ATOM 872 C C . GLU A 1 111 ? -2.590 7.907 6.860 1.00 94.75 111 GLU A C 1
ATOM 874 O O . GLU A 1 111 ? -1.880 7.215 6.136 1.00 94.75 111 GLU A O 1
ATOM 879 N N . GLU A 1 112 ? -3.242 8.974 6.386 1.00 93.25 112 GLU A N 1
ATOM 880 C CA . GLU A 1 112 ? -3.248 9.340 4.956 1.00 93.25 112 GLU A CA 1
ATOM 881 C C . GLU A 1 112 ? -1.836 9.466 4.363 1.00 93.25 112 GLU A C 1
ATOM 883 O O . GLU A 1 112 ? -1.585 9.004 3.253 1.00 93.25 112 GLU A O 1
ATOM 888 N N . LYS A 1 113 ? -0.893 10.023 5.134 1.00 94.25 113 LYS A N 1
ATOM 889 C CA . LYS A 1 113 ? 0.509 10.206 4.721 1.00 94.25 113 LYS A CA 1
ATOM 890 C C . LYS A 1 113 ? 1.282 8.897 4.530 1.00 94.25 113 LYS A C 1
ATOM 892 O O . LYS A 1 113 ? 2.325 8.912 3.891 1.00 94.25 113 LYS A O 1
ATOM 897 N N . GLU A 1 114 ? 0.812 7.812 5.140 1.00 95.31 114 GLU A N 1
ATOM 898 C CA . GLU A 1 114 ? 1.451 6.495 5.105 1.00 95.31 114 GLU A CA 1
ATOM 899 C C . GLU A 1 114 ? 0.898 5.631 3.969 1.00 95.31 114 GLU A C 1
ATOM 901 O O . GLU A 1 114 ? 1.373 4.514 3.774 1.00 95.31 114 GLU A O 1
ATOM 906 N N . ILE A 1 115 ? -0.116 6.116 3.243 1.00 95.19 115 ILE A N 1
ATOM 907 C CA . ILE A 1 115 ? -0.668 5.467 2.058 1.00 95.19 115 ILE A CA 1
ATOM 908 C C . ILE A 1 115 ? 0.070 6.019 0.844 1.00 95.19 115 ILE A C 1
ATOM 910 O O . ILE A 1 115 ? 0.187 7.232 0.669 1.00 95.19 115 ILE A O 1
ATOM 914 N N . HIS A 1 116 ? 0.553 5.122 -0.010 1.00 94.00 116 HIS A N 1
ATOM 915 C CA . HIS A 1 116 ? 1.293 5.493 -1.203 1.00 94.00 116 HIS A CA 1
ATOM 916 C C . HIS A 1 116 ? 0.843 4.675 -2.407 1.00 94.00 116 HIS A C 1
ATOM 918 O O . HIS A 1 116 ? 0.738 3.448 -2.350 1.00 94.00 116 HIS A O 1
ATOM 924 N N . SER A 1 117 ? 0.631 5.359 -3.531 1.00 93.12 117 SER A N 1
ATOM 925 C CA . SER A 1 117 ? 0.328 4.703 -4.800 1.00 93.12 117 SER A CA 1
ATOM 926 C C . SER A 1 117 ? 1.558 4.002 -5.373 1.00 93.12 117 SER A C 1
ATOM 928 O O . SER A 1 117 ? 2.645 4.576 -5.482 1.00 93.12 117 SER A O 1
ATOM 930 N N . VAL A 1 118 ? 1.365 2.767 -5.827 1.00 91.81 118 VAL A N 1
ATOM 931 C CA . VAL A 1 118 ? 2.387 1.992 -6.542 1.00 91.81 118 VAL A CA 1
ATOM 932 C C . VAL A 1 118 ? 2.589 2.514 -7.970 1.00 91.81 118 VAL A C 1
ATOM 934 O O . 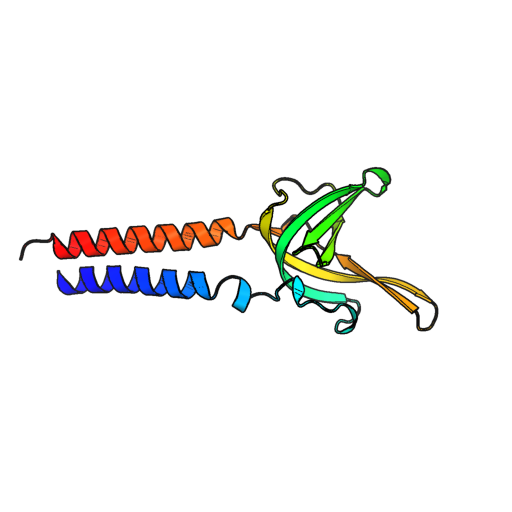VAL A 1 118 ? 3.652 2.303 -8.561 1.00 91.81 118 VAL A O 1
ATOM 937 N N . ASN A 1 119 ? 1.625 3.265 -8.516 1.00 87.50 119 ASN A N 1
ATOM 938 C CA . ASN A 1 119 ? 1.678 3.783 -9.887 1.00 87.50 119 ASN A CA 1
ATOM 939 C C . ASN A 1 119 ? 2.891 4.681 -10.140 1.00 87.50 119 ASN A C 1
ATOM 941 O O . ASN A 1 119 ? 3.451 4.650 -11.234 1.00 87.50 119 ASN A O 1
ATOM 945 N N . ILE A 1 120 ? 3.341 5.439 -9.135 1.00 85.44 120 ILE A N 1
ATOM 946 C CA . ILE A 1 120 ? 4.535 6.288 -9.253 1.00 85.44 120 ILE A CA 1
ATOM 947 C C . ILE A 1 120 ? 5.755 5.431 -9.613 1.00 85.44 120 ILE A C 1
ATOM 949 O O . ILE A 1 120 ? 6.468 5.733 -10.569 1.00 85.44 120 ILE A O 1
ATOM 953 N N . TRP A 1 121 ? 5.954 4.320 -8.904 1.00 86.94 121 TRP A N 1
ATOM 954 C CA . TRP A 1 121 ? 7.064 3.401 -9.144 1.00 86.94 121 TRP A CA 1
ATOM 955 C C . TRP A 1 121 ? 6.929 2.658 -10.468 1.00 86.94 121 TRP A C 1
ATOM 957 O O . TRP A 1 121 ? 7.892 2.599 -11.231 1.00 86.94 121 TRP A O 1
ATOM 967 N N . LYS A 1 122 ? 5.727 2.165 -10.793 1.00 86.12 122 LYS A N 1
ATOM 968 C CA . LYS A 1 122 ? 5.460 1.523 -12.092 1.00 86.12 122 LYS A CA 1
ATOM 969 C C . LYS A 1 122 ? 5.802 2.450 -13.259 1.00 86.12 122 LYS A C 1
ATOM 971 O O . LYS A 1 122 ? 6.464 2.026 -14.204 1.00 86.12 122 LYS A O 1
ATOM 976 N N . ASN A 1 123 ? 5.437 3.726 -13.151 1.00 89.31 123 ASN A N 1
ATOM 977 C CA . ASN A 1 123 ? 5.765 4.736 -14.151 1.00 89.31 123 ASN A CA 1
ATOM 978 C C . ASN A 1 123 ? 7.273 5.004 -14.228 1.00 89.31 123 ASN A C 1
ATOM 980 O O . ASN A 1 123 ? 7.817 5.055 -15.328 1.00 89.31 123 ASN A O 1
ATOM 984 N N . ILE A 1 124 ? 7.974 5.118 -13.093 1.00 89.38 124 ILE A N 1
ATOM 985 C CA . ILE A 1 124 ? 9.439 5.274 -13.073 1.00 89.38 124 ILE A CA 1
ATOM 986 C C . ILE A 1 124 ? 10.120 4.105 -13.794 1.00 89.38 124 ILE A C 1
ATOM 988 O O . ILE A 1 124 ? 11.003 4.332 -14.625 1.00 89.38 124 ILE A O 1
ATOM 992 N N . PHE A 1 125 ? 9.705 2.864 -13.531 1.00 90.44 125 PHE A N 1
ATOM 993 C CA . PHE A 1 125 ? 10.285 1.694 -14.193 1.00 90.44 125 PHE A CA 1
ATOM 994 C C . PHE A 1 125 ? 10.014 1.711 -15.698 1.00 90.44 125 PHE A C 1
ATOM 996 O O . PHE A 1 125 ? 10.945 1.532 -16.484 1.00 90.44 125 PHE A O 1
ATOM 1003 N N . LEU A 1 126 ? 8.781 2.016 -16.107 1.00 90.25 126 LEU A N 1
ATOM 1004 C CA . LEU A 1 126 ? 8.410 2.122 -17.517 1.00 90.25 126 LEU A CA 1
ATOM 1005 C C . LEU A 1 126 ? 9.228 3.198 -18.247 1.00 90.25 126 LEU A C 1
ATOM 1007 O O . LEU A 1 126 ? 9.815 2.933 -19.295 1.00 90.25 126 LEU A O 1
ATOM 1011 N N . TYR A 1 127 ? 9.324 4.404 -17.687 1.00 91.81 127 TYR A N 1
ATOM 1012 C CA . TYR A 1 127 ? 10.098 5.486 -18.296 1.00 91.81 127 TYR A CA 1
ATOM 1013 C C . TYR A 1 127 ? 11.593 5.171 -18.345 1.00 91.81 127 TYR A C 1
ATOM 1015 O O . TYR A 1 127 ? 12.255 5.514 -19.324 1.00 91.81 127 TYR A O 1
ATOM 1023 N N . THR A 1 128 ? 12.119 4.458 -17.348 1.00 91.94 128 THR A N 1
ATOM 1024 C CA . THR A 1 128 ? 13.513 3.992 -17.361 1.00 91.94 128 THR A CA 1
ATOM 1025 C C . THR A 1 128 ? 13.759 2.998 -18.498 1.00 91.94 128 THR A C 1
ATOM 1027 O O . THR A 1 128 ? 14.769 3.103 -19.196 1.00 91.94 128 THR A O 1
ATOM 1030 N N . GLN A 1 129 ? 12.819 2.081 -18.753 1.00 91.81 129 GLN A N 1
ATOM 1031 C CA . GLN A 1 129 ? 12.894 1.156 -19.890 1.00 91.81 129 GLN A CA 1
ATOM 1032 C C . GLN A 1 129 ? 12.856 1.906 -21.227 1.00 91.81 129 GLN A C 1
ATOM 1034 O O . GLN A 1 129 ? 13.682 1.644 -22.102 1.00 91.81 129 GLN A O 1
ATOM 1039 N N . ILE A 1 130 ? 11.948 2.877 -21.374 1.00 92.00 130 ILE A N 1
ATOM 1040 C CA . ILE A 1 130 ? 11.848 3.714 -22.580 1.00 92.00 130 ILE A CA 1
ATOM 1041 C C . ILE A 1 130 ? 13.153 4.487 -22.809 1.00 92.00 130 ILE A C 1
ATOM 1043 O O . ILE A 1 130 ? 13.694 4.464 -23.914 1.00 92.00 130 ILE A O 1
ATOM 1047 N N . ALA A 1 131 ? 13.703 5.124 -21.774 1.00 93.00 131 ALA A N 1
ATOM 1048 C CA . ALA A 1 131 ? 14.971 5.842 -21.867 1.00 93.00 131 ALA A CA 1
ATOM 1049 C C . ALA A 1 131 ? 16.127 4.910 -22.267 1.00 93.00 131 ALA A C 1
ATOM 1051 O O . ALA A 1 131 ? 16.906 5.240 -23.163 1.00 93.00 131 ALA A O 1
ATOM 1052 N N . GLY A 1 132 ? 16.208 3.720 -21.666 1.00 92.44 132 GLY A N 1
ATOM 1053 C CA . GLY A 1 132 ? 17.206 2.711 -22.020 1.00 92.44 132 GLY A CA 1
ATOM 1054 C C . GLY A 1 132 ? 17.092 2.239 -23.475 1.00 92.44 132 GLY A C 1
ATOM 1055 O O . GLY A 1 132 ? 18.113 2.096 -24.156 1.00 92.44 132 GLY A O 1
ATOM 1056 N N . LEU A 1 133 ? 15.869 2.079 -23.995 1.00 92.75 133 LEU A N 1
ATOM 1057 C CA . LEU A 1 133 ? 15.628 1.766 -25.409 1.00 92.75 133 LEU A CA 1
ATOM 1058 C C . LEU A 1 133 ? 16.118 2.895 -26.319 1.00 92.75 133 LEU A C 1
ATOM 1060 O O . LEU A 1 133 ? 16.872 2.634 -27.256 1.00 92.75 133 LEU A O 1
ATOM 1064 N N . VAL A 1 134 ? 15.756 4.146 -26.022 1.00 93.56 134 VAL A N 1
ATOM 1065 C CA . VAL A 1 134 ? 16.189 5.320 -26.799 1.00 93.56 134 VAL A CA 1
ATOM 1066 C C . VAL A 1 134 ? 17.715 5.421 -26.836 1.00 93.56 134 VAL A C 1
ATOM 1068 O O . VAL A 1 134 ? 18.294 5.567 -27.912 1.00 93.56 134 VAL A O 1
ATOM 1071 N N . ILE A 1 135 ? 18.383 5.274 -25.689 1.00 92.44 135 ILE A N 1
ATOM 1072 C CA . ILE A 1 135 ? 19.850 5.293 -25.600 1.00 92.44 135 ILE A CA 1
ATOM 1073 C C . ILE A 1 135 ? 20.462 4.164 -26.438 1.00 92.44 135 ILE A C 1
ATOM 1075 O O . ILE A 1 135 ? 21.421 4.394 -27.178 1.00 92.44 135 ILE A O 1
ATOM 1079 N N . SER A 1 136 ? 19.890 2.960 -26.371 1.00 90.12 136 SER A N 1
ATOM 1080 C CA . SER A 1 136 ? 20.357 1.810 -27.153 1.00 90.12 136 SER A CA 1
ATOM 1081 C C . SER A 1 136 ? 20.246 2.071 -28.657 1.00 90.12 136 SER A C 1
ATOM 1083 O O . SER A 1 136 ? 21.205 1.835 -29.394 1.00 90.12 136 SER A O 1
ATOM 1085 N N . PHE A 1 137 ? 19.119 2.623 -29.119 1.00 90.25 137 PHE A N 1
ATOM 1086 C CA . PHE A 1 137 ? 18.920 2.988 -30.523 1.00 90.25 137 PHE A CA 1
ATOM 1087 C C . PHE A 1 137 ? 19.877 4.089 -30.985 1.00 90.25 137 PHE A C 1
ATOM 1089 O O . PHE A 1 137 ? 20.473 3.957 -32.054 1.00 90.25 137 PHE A O 1
ATOM 1096 N N . LEU A 1 138 ? 20.090 5.137 -30.184 1.00 89.19 138 LEU A N 1
ATOM 1097 C CA . LEU A 1 138 ? 21.058 6.196 -30.496 1.00 89.19 138 LEU A CA 1
ATOM 1098 C C . LEU A 1 138 ? 22.487 5.646 -30.577 1.00 89.19 138 LEU A C 1
ATOM 1100 O O . LEU A 1 138 ? 23.231 5.982 -31.498 1.00 89.19 138 LEU A O 1
ATOM 1104 N N . GLY A 1 139 ? 22.853 4.743 -29.665 1.00 88.12 139 GLY A N 1
ATOM 1105 C CA . GLY A 1 139 ? 24.118 4.018 -29.722 1.00 88.12 139 GLY A CA 1
ATOM 1106 C C . GLY A 1 139 ? 24.247 3.180 -30.996 1.00 88.12 139 GLY A C 1
ATOM 1107 O O . GLY A 1 139 ? 25.299 3.170 -31.626 1.00 88.12 139 GLY A O 1
ATOM 1108 N N . LEU A 1 140 ? 23.184 2.511 -31.444 1.00 87.38 140 LEU A N 1
ATOM 1109 C CA . LEU A 1 140 ? 23.206 1.763 -32.704 1.00 87.38 140 LEU A CA 1
ATOM 1110 C C . LEU A 1 140 ? 23.287 2.679 -33.932 1.00 87.38 140 LEU A C 1
ATOM 1112 O O . LEU A 1 140 ? 23.987 2.324 -34.880 1.00 87.38 140 LEU A O 1
ATOM 1116 N N . ALA A 1 141 ? 22.624 3.833 -33.912 1.00 86.31 141 ALA A N 1
ATOM 1117 C CA . ALA A 1 141 ? 22.586 4.791 -35.016 1.00 86.31 141 ALA A CA 1
ATOM 1118 C C . ALA A 1 141 ? 23.853 5.656 -35.133 1.00 86.31 141 ALA A C 1
ATOM 1120 O O . ALA A 1 141 ? 24.123 6.203 -36.203 1.00 86.31 141 ALA A O 1
ATOM 1121 N N . ALA A 1 142 ? 24.648 5.773 -34.064 1.00 82.94 142 ALA A N 1
ATOM 1122 C CA . ALA A 1 142 ? 25.908 6.503 -34.095 1.00 82.94 142 ALA A CA 1
ATOM 1123 C C . ALA A 1 142 ? 26.860 5.891 -35.143 1.00 82.94 142 ALA A C 1
ATOM 1125 O O . ALA A 1 142 ? 27.274 4.729 -35.039 1.00 82.94 142 ALA A O 1
ATOM 1126 N N . LYS A 1 143 ? 27.191 6.682 -36.176 1.00 68.75 143 LYS A N 1
ATOM 1127 C CA . LYS A 1 143 ? 28.205 6.332 -37.182 1.00 68.75 143 LYS A CA 1
ATOM 1128 C C . LYS A 1 143 ? 29.570 6.131 -36.509 1.00 68.75 143 LYS A C 1
ATOM 1130 O O . LYS A 1 143 ? 29.828 6.701 -35.451 1.00 68.75 143 LYS A O 1
ATOM 1135 N N . ARG A 1 144 ? 30.391 5.269 -37.121 1.00 61.28 144 ARG A N 1
ATOM 1136 C CA . ARG A 1 144 ? 31.792 5.049 -36.729 1.00 61.28 144 ARG A CA 1
ATOM 1137 C C . ARG A 1 144 ? 32.570 6.355 -36.715 1.00 61.28 144 ARG A C 1
ATOM 1139 O O . ARG A 1 144 ? 32.363 7.138 -37.667 1.00 61.28 144 ARG A O 1
#

Secondary structure (DSSP, 8-state):
-HHHHHHHHHHHHHHHHHHHHHTTTTTSEEGGG--GGGS-TT-EEEEEEEEEEEEEEGGGTEEEEEETTTEEEEEES---S--TT-EEEEEEEEEEEEEETTEEEEEEEE-GGGEEETHHHHHHHHHHHHHHHHHHHHHHHS--

Organism: Aciduliprofundum boonei (strain DSM 19572 / T469) (NCBI:txid439481)

pLDDT: mean 90.08, std 7.34, range [61.28, 97.69]

Foldseek 3Di:
DLVVLLVQLVVLLVVLVVCLVCPPPVPFPEQVPDDPVVDDAFDKGKYKFFFQDWDQDVVQQKIWTQGPVHATEIEHHDAPPDDGGFIKIFMWGKHFPDDDPPDTDIHIYGYNVRIGTCVVSVVVSVVSNVSSVVSNVVSVVDDD